Protein AF-A0A0V0HDM2-F1 (afdb_monomer_lite)

Radius of gyration: 19.1 Å; chains: 1; bounding box: 38×39×58 Å

pLDDT: mean 81.51, std 18.56, range [35.0, 96.44]

Secondary structure (DSSP, 8-state):
-HHHHHHHHHHTT-EEEEEE--TTSSHHHHHHHHHTTTSS-EEEE-SSHHHHHHHHHHHH-BPPP--TT-S-TTGGGGS---S---GGGSEEEEEETT-TT-TTS--S--EEEEESSSSSTTS-BTTTSSBSS-GGGGGG-SEEEEESGGG-SS-----------

Foldseek 3Di:
DLLVVCVVCQVVLAQEEEFEQCPDPCPVVVVSCVVCPPTLYHYFYHNPSVVSVVVLCLAANADDPDDPPDPPPPPVPPDDPPDPHDPSNHHHYYDYDVCLVVVVDDDPAAEAEAEPVQRCFPQDDPPVGDDPDHLQSCVRHPYYHYPPPVVPPDDDDDDPDPPDD

InterPro domains:
  IPR003758 Tetraacyldisaccharide 4'-kinase [PF02606] (2-149)
  IPR003758 Tetraacyldisaccharide 4'-kinase [PTHR42724] (1-154)

Sequence (165 aa):
MVEFLAVWLAAVGSSPLILTRGYGGADEAKMLQRHLAGTPVKIGIGANRANTAACFLKRYGHISPCKHGDSDFEKRFSYNKQGNCSYSDQIGVAILDDGMQHISMWRDIEIVMVNAMIPWGNHQLIPLGPLREPLTALTRADIVVIHHADMVLTPFFFCISETTY

Organism: Solanum chacoense (NCBI:txid4108)

Structure (mmCIF, N/CA/C/O backbone):
data_AF-A0A0V0HDM2-F1
#
_entry.id   AF-A0A0V0HDM2-F1
#
loop_
_atom_site.group_PDB
_atom_site.id
_atom_site.type_symbol
_atom_site.label_atom_id
_atom_site.label_alt_id
_atom_site.label_comp_id
_atom_site.label_asym_id
_atom_site.label_entity_id
_atom_site.label_seq_id
_atom_site.pdbx_PDB_ins_code
_atom_site.Cartn_x
_atom_site.Cartn_y
_atom_site.Cartn_z
_atom_site.occupancy
_atom_site.B_iso_or_equiv
_atom_site.auth_seq_id
_atom_site.auth_comp_id
_atom_site.auth_asym_id
_atom_site.auth_atom_id
_atom_site.pdbx_PDB_model_num
ATOM 1 N N . MET A 1 1 ? -4.777 3.602 -5.458 1.00 91.12 1 MET A N 1
ATOM 2 C CA . MET A 1 1 ? -5.039 2.231 -4.956 1.00 91.12 1 MET A CA 1
ATOM 3 C C . MET A 1 1 ? -5.230 2.192 -3.443 1.00 91.12 1 MET A C 1
ATOM 5 O O . MET A 1 1 ? -6.274 1.736 -3.005 1.00 91.12 1 MET A O 1
ATOM 9 N N . VAL A 1 2 ? -4.277 2.689 -2.643 1.00 94.00 2 VAL A N 1
ATOM 10 C CA . VAL A 1 2 ? -4.383 2.701 -1.166 1.00 94.00 2 VAL A CA 1
ATOM 11 C C . VAL A 1 2 ? -5.687 3.339 -0.675 1.00 94.00 2 VAL A C 1
ATOM 13 O O . VAL A 1 2 ? -6.395 2.746 0.131 1.00 94.00 2 VAL A O 1
ATOM 16 N N . GLU A 1 3 ? -6.044 4.506 -1.218 1.00 94.62 3 GLU A N 1
ATOM 17 C CA . GLU A 1 3 ? -7.312 5.183 -0.911 1.00 94.62 3 GLU A CA 1
ATOM 18 C C . GLU A 1 3 ? -8.536 4.316 -1.242 1.00 94.62 3 GLU A C 1
ATOM 20 O O . GLU A 1 3 ? -9.418 4.158 -0.405 1.00 94.62 3 GLU A O 1
ATOM 25 N N . PHE A 1 4 ? -8.556 3.687 -2.423 1.00 95.19 4 PHE A N 1
ATOM 26 C CA . PHE A 1 4 ? -9.635 2.787 -2.844 1.00 95.19 4 PHE A CA 1
ATOM 27 C C . PHE A 1 4 ? -9.826 1.626 -1.857 1.00 95.19 4 PHE A C 1
ATOM 29 O O . PHE A 1 4 ? -10.947 1.377 -1.419 1.00 95.19 4 PHE A O 1
ATOM 36 N N . LEU A 1 5 ? -8.737 0.960 -1.454 1.00 95.81 5 LEU A N 1
ATOM 37 C CA . LEU A 1 5 ? -8.790 -0.115 -0.460 1.00 95.81 5 LEU A CA 1
ATOM 38 C C . LEU A 1 5 ? -9.312 0.386 0.886 1.00 95.81 5 LEU A C 1
ATOM 40 O O . LEU A 1 5 ? -10.137 -0.275 1.509 1.00 95.81 5 LEU A O 1
ATOM 44 N N . ALA A 1 6 ? -8.858 1.557 1.332 1.00 95.69 6 ALA A N 1
ATOM 45 C CA . ALA A 1 6 ? -9.287 2.124 2.601 1.00 95.69 6 ALA A CA 1
ATOM 46 C C . ALA A 1 6 ? -10.780 2.482 2.606 1.00 95.69 6 ALA A C 1
ATOM 48 O O . ALA A 1 6 ? -11.480 2.159 3.564 1.00 95.69 6 ALA A O 1
ATOM 49 N N . VAL A 1 7 ? -11.283 3.096 1.531 1.00 95.62 7 VAL A N 1
ATOM 50 C CA . VAL A 1 7 ? -12.712 3.407 1.373 1.00 95.62 7 VAL A CA 1
ATOM 51 C C . VAL A 1 7 ? -13.541 2.127 1.324 1.00 95.62 7 VAL A C 1
ATOM 53 O O . VAL A 1 7 ? -14.564 2.037 1.999 1.00 95.62 7 VAL A O 1
ATOM 56 N N . TRP A 1 8 ? -13.092 1.119 0.576 1.00 95.44 8 TRP A N 1
ATOM 57 C CA . TRP A 1 8 ? -13.790 -0.161 0.487 1.00 95.44 8 TRP A CA 1
ATOM 58 C C . TRP A 1 8 ? -13.848 -0.882 1.842 1.00 95.44 8 TRP A C 1
ATOM 60 O O . TRP A 1 8 ? -14.923 -1.293 2.271 1.00 95.44 8 TRP A O 1
ATOM 70 N N . LEU A 1 9 ? -12.732 -0.956 2.575 1.00 93.81 9 LEU A N 1
ATOM 71 C CA . LEU A 1 9 ? -12.690 -1.548 3.919 1.00 93.81 9 LEU A CA 1
ATOM 72 C C . LEU A 1 9 ? -13.579 -0.791 4.914 1.00 93.81 9 LEU A C 1
ATOM 74 O O . LEU A 1 9 ? -14.271 -1.419 5.716 1.00 93.81 9 LEU A O 1
ATOM 78 N N . ALA A 1 10 ? -13.598 0.543 4.829 1.00 92.00 10 ALA A N 1
ATOM 79 C CA . ALA A 1 10 ? -14.497 1.382 5.614 1.00 92.00 10 ALA A CA 1
ATOM 80 C C . ALA A 1 10 ? -15.972 1.095 5.305 1.00 92.00 10 ALA A C 1
ATOM 82 O O . ALA A 1 10 ? -16.776 0.972 6.228 1.00 92.00 10 ALA A O 1
ATOM 83 N N . ALA A 1 11 ? -16.324 0.924 4.028 1.00 91.81 11 ALA A N 1
ATOM 84 C CA . ALA A 1 11 ? -17.683 0.593 3.606 1.00 91.81 11 ALA A CA 1
ATOM 85 C C . ALA A 1 11 ? -18.134 -0.799 4.086 1.00 91.81 11 ALA A C 1
ATOM 87 O O . ALA A 1 11 ? -19.310 -0.992 4.385 1.00 91.81 11 ALA A O 1
ATOM 88 N N . VAL A 1 12 ? -17.204 -1.751 4.215 1.00 90.19 12 VAL A N 1
ATOM 89 C CA . VAL A 1 12 ? -17.456 -3.096 4.773 1.00 90.19 12 VAL A CA 1
ATOM 90 C C . VAL A 1 12 ? -17.516 -3.083 6.316 1.00 90.19 12 VAL A C 1
ATOM 92 O O . VAL A 1 12 ? -17.816 -4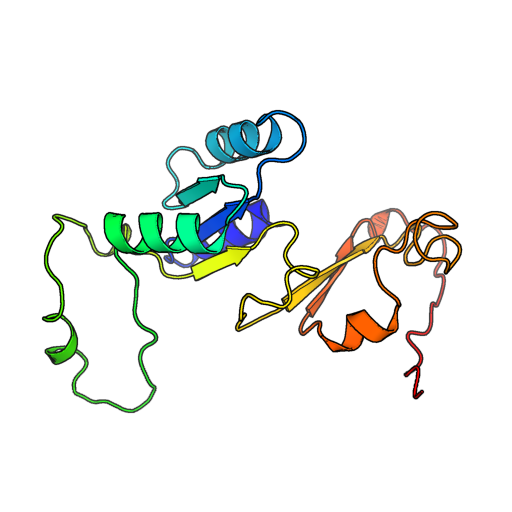.096 6.942 1.00 90.19 12 VAL A O 1
ATOM 95 N N . GLY A 1 13 ? -17.290 -1.930 6.955 1.00 87.25 13 GLY A N 1
ATOM 96 C CA . GLY A 1 13 ? -17.423 -1.750 8.404 1.00 87.25 13 GLY A CA 1
ATOM 97 C C . GLY A 1 13 ? -16.135 -1.971 9.198 1.00 87.25 13 GLY A C 1
ATOM 98 O O . GLY A 1 13 ? -16.175 -2.031 10.425 1.00 87.25 13 GLY A O 1
ATOM 99 N N . SER A 1 14 ? -14.984 -2.075 8.532 1.00 89.12 14 SER A N 1
ATOM 100 C CA . SER A 1 14 ? -13.677 -2.072 9.197 1.00 89.12 14 SER A CA 1
ATOM 101 C C . SER A 1 14 ? -13.133 -0.650 9.302 1.00 89.12 14 SER A C 1
ATOM 103 O O . SER A 1 14 ? -13.303 0.148 8.393 1.00 89.12 14 SER A O 1
ATOM 105 N N . SER A 1 15 ? -12.415 -0.320 10.375 1.00 93.19 15 SER A N 1
ATOM 106 C CA . SER A 1 15 ? -11.669 0.944 10.469 1.00 93.19 15 SER A CA 1
ATOM 107 C C . SER A 1 15 ? -10.212 0.703 10.042 1.00 93.19 15 SER A C 1
ATOM 109 O O . SER A 1 15 ? -9.441 0.146 10.835 1.00 93.19 15 SER A O 1
ATOM 111 N N . PRO A 1 16 ? -9.798 1.077 8.815 1.00 95.75 16 PRO A N 1
ATOM 112 C CA . PRO A 1 16 ? -8.443 0.822 8.347 1.00 95.75 16 PRO A CA 1
ATOM 113 C C . PRO A 1 16 ? -7.446 1.885 8.832 1.00 95.75 16 PRO A C 1
ATOM 115 O O . PRO A 1 16 ? -7.790 3.047 9.053 1.00 95.75 16 PRO A O 1
ATOM 118 N N . LEU A 1 17 ? -6.181 1.486 8.950 1.00 96.31 17 LEU A N 1
ATOM 119 C CA . LEU A 1 17 ? -5.033 2.344 9.225 1.00 96.31 17 LEU A CA 1
ATOM 120 C C . LEU A 1 17 ? -4.106 2.376 8.006 1.00 96.31 17 LEU A C 1
ATOM 122 O O . LEU A 1 17 ? -3.442 1.387 7.718 1.00 96.31 17 LEU A O 1
ATOM 126 N N . ILE A 1 18 ? -4.004 3.513 7.325 1.00 95.94 18 ILE A N 1
ATOM 127 C CA . ILE A 1 18 ? -3.012 3.737 6.269 1.00 95.94 18 ILE A CA 1
ATOM 128 C C . ILE A 1 18 ? -1.686 4.148 6.913 1.00 95.94 18 ILE A C 1
ATOM 130 O O . ILE A 1 18 ? -1.639 5.111 7.677 1.00 95.94 18 ILE A O 1
ATOM 134 N N . LEU A 1 19 ? -0.604 3.449 6.585 1.00 94.50 19 LEU A N 1
ATOM 135 C CA . LEU A 1 19 ? 0.756 3.736 7.034 1.00 94.50 19 LEU A CA 1
ATOM 136 C C . LEU A 1 19 ? 1.605 4.195 5.854 1.00 94.50 19 LEU A C 1
ATOM 138 O O . LEU A 1 19 ? 2.002 3.380 5.022 1.00 94.50 19 LEU A O 1
ATOM 142 N N . THR A 1 20 ? 1.943 5.481 5.824 1.00 92.00 20 THR A N 1
ATOM 143 C CA . THR A 1 20 ? 2.796 6.072 4.784 1.00 92.00 20 THR A CA 1
ATOM 144 C C . THR A 1 20 ? 4.064 6.675 5.386 1.00 92.00 20 THR A C 1
ATOM 146 O O . THR A 1 20 ? 4.088 7.130 6.534 1.00 92.00 20 THR A O 1
ATOM 149 N N . ARG A 1 21 ? 5.156 6.676 4.613 1.00 86.12 21 ARG A N 1
ATOM 150 C CA . ARG A 1 21 ? 6.431 7.279 5.043 1.00 86.12 21 ARG A CA 1
ATOM 151 C C . ARG A 1 21 ? 6.385 8.805 5.002 1.00 86.12 21 ARG A C 1
ATOM 153 O O . ARG A 1 21 ? 7.113 9.435 5.765 1.00 86.12 21 ARG A O 1
ATOM 160 N N . GLY A 1 22 ? 5.528 9.378 4.151 1.00 80.25 22 GLY A N 1
ATOM 161 C CA . GLY A 1 22 ? 5.450 10.822 3.923 1.00 80.25 22 GLY A CA 1
ATOM 162 C C . GLY A 1 22 ? 6.558 11.359 3.011 1.00 80.25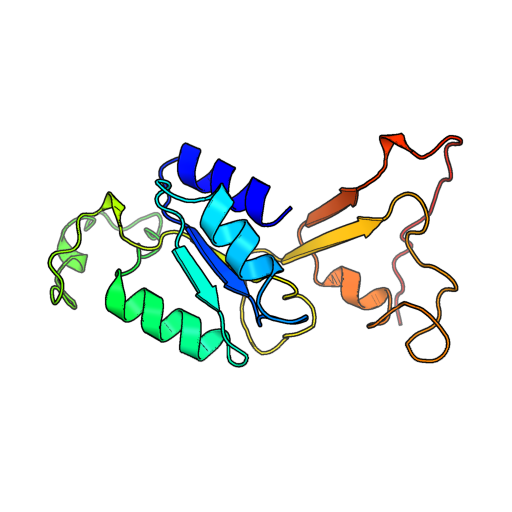 22 GLY A C 1
ATOM 163 O O . GLY A 1 22 ? 7.152 12.392 3.316 1.00 80.25 22 GLY A O 1
ATOM 164 N N . TYR A 1 23 ? 6.865 10.661 1.911 1.00 68.81 23 TYR A N 1
ATOM 165 C CA . TYR A 1 23 ? 7.783 11.181 0.890 1.00 68.81 23 TYR A CA 1
ATOM 166 C C . TYR A 1 23 ? 7.177 12.402 0.169 1.00 68.81 23 TYR A C 1
ATOM 168 O O . TYR A 1 23 ? 5.963 12.526 0.054 1.00 68.81 23 TYR A O 1
ATOM 176 N N . GLY A 1 24 ? 8.022 13.332 -0.296 1.00 62.25 24 GLY A N 1
ATOM 177 C CA . GLY A 1 24 ? 7.587 14.419 -1.187 1.00 62.25 24 GLY A CA 1
ATOM 178 C C . GLY A 1 24 ? 6.862 15.613 -0.543 1.00 62.25 24 GLY A C 1
ATOM 179 O O . GLY A 1 24 ? 6.174 16.333 -1.251 1.00 62.25 24 GLY A O 1
ATOM 180 N N . GLY A 1 25 ? 7.014 15.865 0.766 1.00 61.09 25 GLY A N 1
ATOM 181 C CA . GLY A 1 25 ? 6.581 17.143 1.371 1.00 61.09 25 GLY A CA 1
ATOM 182 C C . GLY A 1 25 ? 5.198 17.154 2.036 1.00 61.09 25 GLY A C 1
ATOM 183 O O . GLY A 1 25 ? 4.564 18.200 2.129 1.00 61.09 25 GLY A O 1
ATOM 184 N N . ALA A 1 26 ? 4.737 16.009 2.550 1.00 66.44 26 ALA A N 1
ATOM 185 C CA . ALA A 1 26 ? 3.447 15.837 3.238 1.00 66.44 26 ALA A CA 1
ATOM 186 C C . ALA A 1 26 ? 2.189 16.088 2.383 1.00 66.44 26 ALA A C 1
ATOM 188 O O . ALA A 1 26 ? 1.083 15.924 2.897 1.00 66.44 26 ALA A O 1
ATOM 189 N N . ASP A 1 27 ? 2.314 16.438 1.104 1.00 80.94 27 ASP A N 1
ATOM 190 C CA . ASP A 1 27 ? 1.163 16.782 0.266 1.00 80.94 27 ASP A CA 1
ATOM 191 C C . ASP A 1 27 ? 0.264 15.584 -0.036 1.00 80.94 27 ASP A C 1
ATOM 193 O O . ASP A 1 27 ? -0.955 15.708 0.076 1.00 80.94 27 ASP A O 1
ATOM 197 N N . GLU A 1 28 ? 0.840 14.410 -0.297 1.00 83.56 28 GLU A N 1
ATOM 198 C CA . GLU A 1 28 ? 0.075 13.173 -0.486 1.00 83.56 28 GLU A CA 1
ATOM 199 C C . GLU A 1 28 ? -0.689 12.783 0.784 1.00 83.56 28 GLU A C 1
ATOM 201 O O . GLU A 1 28 ? -1.892 12.528 0.756 1.00 83.56 28 GLU A O 1
ATOM 206 N N . ALA A 1 29 ? -0.025 12.822 1.938 1.00 85.94 29 ALA A N 1
ATOM 207 C CA . ALA A 1 29 ? -0.674 12.488 3.197 1.00 85.94 29 ALA A CA 1
ATOM 208 C C . ALA A 1 29 ? -1.769 13.506 3.572 1.00 85.94 29 ALA A C 1
ATOM 210 O O . ALA A 1 29 ? -2.837 13.116 4.042 1.00 85.94 29 ALA A O 1
ATOM 211 N N . LYS A 1 30 ? -1.548 14.803 3.310 1.00 88.50 30 LYS A N 1
ATOM 212 C CA . LYS A 1 30 ? -2.574 15.850 3.461 1.00 88.50 30 LYS A CA 1
ATOM 213 C C . LYS A 1 30 ? -3.732 15.663 2.482 1.00 88.50 30 LYS A C 1
ATOM 215 O O . LYS A 1 30 ? -4.860 16.010 2.822 1.00 88.50 30 LYS A O 1
ATOM 220 N N . MET A 1 31 ? -3.468 15.191 1.265 1.00 90.69 31 MET A N 1
ATOM 221 C CA . MET A 1 31 ? -4.500 14.876 0.278 1.00 90.69 31 MET A CA 1
ATOM 222 C C . MET A 1 31 ? -5.374 13.726 0.784 1.00 90.69 31 MET A C 1
ATOM 224 O O . MET A 1 31 ? -6.586 13.897 0.873 1.00 90.69 31 MET A O 1
ATOM 228 N N . LEU A 1 32 ? -4.766 12.621 1.231 1.00 91.00 32 LEU A N 1
ATOM 229 C CA . LEU A 1 32 ? -5.493 11.494 1.826 1.00 91.00 32 LEU A CA 1
ATOM 230 C C . LEU A 1 32 ? -6.316 11.926 3.045 1.00 91.00 32 LEU A C 1
ATOM 232 O O . LEU A 1 32 ? -7.477 11.550 3.167 1.00 91.00 32 LEU A O 1
ATOM 236 N N . GLN A 1 33 ? -5.755 12.764 3.923 1.00 91.81 33 GLN A N 1
ATOM 237 C CA . GLN A 1 33 ? -6.480 13.311 5.077 1.00 91.81 33 GLN A CA 1
ATOM 238 C C . GLN A 1 33 ? -7.712 14.125 4.673 1.00 91.81 33 GLN A C 1
ATOM 240 O O . GLN A 1 33 ? -8.725 14.067 5.363 1.00 91.81 33 GLN A O 1
ATOM 245 N N . ARG A 1 34 ? -7.635 14.879 3.571 1.00 93.12 34 ARG A N 1
ATOM 246 C CA . ARG A 1 34 ? -8.762 15.662 3.049 1.00 93.12 34 ARG A CA 1
ATOM 247 C C . ARG A 1 34 ? -9.832 14.772 2.426 1.00 93.12 34 ARG A C 1
ATOM 249 O O . ARG A 1 34 ? -11.004 14.969 2.718 1.00 93.12 34 ARG A O 1
ATOM 256 N N . HIS A 1 35 ? -9.443 13.806 1.599 1.00 94.69 35 HIS A N 1
ATOM 257 C CA . HIS A 1 35 ? -10.398 12.923 0.923 1.00 94.69 35 HIS A CA 1
ATOM 258 C C . HIS A 1 35 ? -11.106 11.967 1.886 1.00 94.69 35 HIS A C 1
ATOM 260 O O . HIS A 1 35 ? -12.279 11.660 1.709 1.00 94.69 35 HIS A O 1
ATOM 266 N N . LEU A 1 36 ? -10.400 11.521 2.925 1.00 93.56 36 LEU A N 1
ATOM 267 C CA . LEU A 1 36 ? -10.906 10.557 3.900 1.00 93.56 36 LEU A CA 1
ATOM 268 C C . LEU A 1 36 ? -11.459 11.234 5.163 1.00 93.56 36 LEU A C 1
ATOM 270 O O . LEU A 1 36 ? -11.758 10.559 6.152 1.00 93.56 36 LEU A O 1
ATOM 274 N N . ALA A 1 37 ? -11.617 12.559 5.147 1.00 91.88 37 ALA A N 1
ATOM 275 C CA . ALA A 1 37 ? -12.209 13.300 6.249 1.00 91.88 37 ALA A CA 1
ATOM 276 C C . ALA A 1 37 ? -13.649 12.824 6.509 1.00 91.88 37 ALA A C 1
ATOM 278 O O . ALA A 1 37 ? -14.470 12.751 5.599 1.00 91.88 37 ALA A O 1
ATOM 279 N N . GLY A 1 38 ? -13.957 12.496 7.766 1.00 89.44 38 GLY A N 1
ATOM 280 C CA . GLY A 1 38 ? -15.274 11.983 8.165 1.00 89.44 38 GLY A CA 1
ATOM 281 C C . GLY A 1 38 ? -15.471 10.478 7.953 1.00 89.44 38 GLY A C 1
ATOM 282 O O . GLY A 1 38 ? -16.515 9.949 8.323 1.00 89.44 38 GLY A O 1
ATOM 283 N N . THR A 1 39 ? -14.475 9.773 7.413 1.00 91.75 39 THR A N 1
ATOM 284 C CA . THR A 1 39 ? -14.462 8.304 7.358 1.00 91.75 39 THR A CA 1
ATOM 285 C C . THR A 1 39 ? -13.804 7.720 8.620 1.00 91.75 39 THR A C 1
ATOM 287 O O . THR A 1 39 ? -13.049 8.422 9.297 1.00 91.75 39 THR A O 1
ATOM 290 N N . PRO A 1 40 ? -14.018 6.430 8.948 1.00 92.19 40 PRO A N 1
ATOM 291 C CA . PRO A 1 40 ? -13.321 5.781 10.064 1.00 92.19 40 PRO A CA 1
ATOM 292 C C . PRO A 1 40 ? -11.820 5.536 9.801 1.00 92.19 40 PRO A C 1
ATOM 294 O O . PRO A 1 40 ? -11.112 5.048 10.690 1.00 92.19 40 PRO A O 1
ATOM 297 N N . VAL A 1 41 ? -11.328 5.863 8.597 1.00 95.06 41 VAL A N 1
ATOM 298 C CA . VAL A 1 41 ? -9.943 5.637 8.178 1.00 95.06 41 VAL A CA 1
ATOM 299 C C . VAL A 1 41 ? -8.978 6.500 8.986 1.00 95.06 41 VAL A C 1
ATOM 301 O O . VAL A 1 41 ? -9.151 7.707 9.151 1.00 95.06 41 VAL A O 1
ATOM 304 N N . LYS A 1 42 ? -7.902 5.877 9.458 1.00 94.88 42 LYS A N 1
ATOM 305 C CA . LYS A 1 42 ? -6.820 6.524 10.201 1.00 94.88 42 LYS A CA 1
ATOM 306 C C . LYS A 1 42 ? -5.580 6.589 9.321 1.00 94.88 42 LYS A C 1
ATOM 308 O O . LYS A 1 42 ? -5.272 5.634 8.619 1.00 94.88 42 LYS A O 1
ATOM 313 N N . ILE A 1 43 ? -4.850 7.701 9.365 1.00 95.12 43 ILE A N 1
ATOM 314 C CA . ILE A 1 43 ? -3.643 7.901 8.550 1.00 95.12 43 ILE A CA 1
ATOM 315 C C . ILE A 1 43 ? -2.455 8.145 9.478 1.00 95.12 43 ILE A C 1
ATOM 317 O O . ILE A 1 43 ? -2.376 9.174 10.150 1.00 95.12 43 ILE A O 1
ATOM 321 N N . GLY A 1 44 ? -1.536 7.184 9.513 1.00 94.12 44 GLY A N 1
ATOM 322 C CA . GLY A 1 44 ? -0.267 7.252 10.219 1.00 94.12 44 GLY A CA 1
ATOM 323 C C . GLY A 1 44 ? 0.867 7.636 9.274 1.00 94.12 44 GLY A C 1
ATOM 324 O O . GLY A 1 44 ? 1.178 6.909 8.333 1.00 94.12 44 GLY A O 1
ATOM 325 N N . ILE A 1 45 ? 1.518 8.763 9.556 1.00 93.31 45 ILE A N 1
ATOM 326 C CA . ILE A 1 45 ? 2.645 9.278 8.771 1.00 93.31 45 ILE A CA 1
ATOM 327 C C . ILE A 1 45 ? 3.917 9.129 9.601 1.00 93.31 45 ILE A C 1
ATOM 329 O O . ILE A 1 45 ? 3.975 9.605 10.735 1.00 93.31 45 ILE A O 1
ATOM 333 N N . GLY A 1 46 ? 4.946 8.483 9.057 1.00 90.25 46 GLY A N 1
ATOM 334 C CA . GLY A 1 46 ? 6.259 8.460 9.696 1.00 90.25 46 GLY A CA 1
ATOM 335 C C . GLY A 1 46 ? 7.273 7.561 9.003 1.00 90.25 46 GLY A C 1
ATOM 336 O O . GLY A 1 46 ? 6.936 6.506 8.467 1.00 90.25 46 GLY A O 1
ATOM 337 N N . ALA A 1 47 ? 8.547 7.955 9.070 1.00 87.31 47 ALA A N 1
ATOM 338 C CA . ALA A 1 47 ? 9.650 7.194 8.486 1.00 87.31 47 ALA A CA 1
ATOM 339 C C . ALA A 1 47 ? 9.734 5.761 9.045 1.00 87.31 47 ALA A C 1
ATOM 341 O O . ALA A 1 47 ? 9.968 4.819 8.286 1.00 87.31 47 ALA A O 1
ATOM 342 N N . ASN A 1 48 ? 9.496 5.594 10.352 1.00 90.88 48 ASN A N 1
ATOM 343 C CA . ASN A 1 48 ? 9.371 4.292 11.003 1.00 90.88 48 ASN A CA 1
ATOM 344 C C . ASN A 1 48 ? 7.893 3.894 11.113 1.00 90.88 48 ASN A C 1
ATOM 346 O O . ASN A 1 48 ? 7.223 4.173 12.109 1.00 90.88 48 ASN A O 1
ATOM 350 N N . ARG A 1 49 ? 7.402 3.207 10.079 1.00 91.88 49 ARG A N 1
ATOM 351 C CA . ARG A 1 49 ? 6.000 2.779 9.975 1.00 91.88 49 ARG A CA 1
ATOM 352 C C . ARG A 1 49 ? 5.586 1.799 11.076 1.00 91.88 49 ARG A C 1
ATOM 354 O O . ARG A 1 49 ? 4.430 1.828 11.478 1.00 91.88 49 ARG A O 1
ATOM 361 N N . ALA A 1 50 ? 6.507 0.989 11.607 1.00 91.88 50 ALA A N 1
ATOM 362 C CA . ALA A 1 50 ? 6.213 0.063 12.704 1.00 91.88 50 ALA A CA 1
ATOM 363 C C . ALA A 1 50 ? 5.926 0.815 14.012 1.00 91.88 50 ALA A C 1
ATOM 365 O O . ALA A 1 50 ? 4.939 0.535 14.689 1.00 91.88 50 ALA A O 1
ATOM 366 N N . ASN A 1 51 ? 6.747 1.820 14.332 1.00 92.75 51 ASN A N 1
ATOM 367 C CA . ASN A 1 51 ? 6.514 2.671 15.496 1.00 92.75 51 ASN A CA 1
ATOM 368 C C . ASN A 1 51 ? 5.220 3.484 15.342 1.00 92.75 51 ASN A C 1
ATOM 370 O O . ASN A 1 51 ? 4.410 3.540 16.265 1.00 92.75 51 ASN A O 1
ATOM 374 N N . THR A 1 52 ? 4.982 4.052 14.155 1.00 94.19 52 THR A N 1
ATOM 375 C CA . THR A 1 52 ? 3.726 4.751 13.856 1.00 94.19 52 THR A CA 1
ATOM 376 C C . THR A 1 52 ? 2.522 3.825 14.039 1.00 94.19 52 THR A C 1
ATOM 378 O O . THR A 1 52 ? 1.568 4.203 14.716 1.00 94.19 52 THR A O 1
ATOM 381 N N . ALA A 1 53 ? 2.577 2.595 13.521 1.00 93.62 53 ALA A N 1
ATOM 382 C CA . ALA A 1 53 ? 1.527 1.602 13.721 1.00 93.62 53 ALA A CA 1
ATOM 383 C C . ALA A 1 53 ? 1.282 1.330 15.210 1.00 93.62 53 ALA A C 1
ATOM 385 O O . ALA A 1 53 ? 0.150 1.443 15.670 1.00 93.62 53 ALA A O 1
ATOM 386 N N . ALA A 1 54 ? 2.337 1.064 15.987 1.00 93.56 54 ALA A N 1
ATOM 387 C CA . ALA A 1 54 ? 2.230 0.803 17.422 1.00 93.56 54 ALA A CA 1
ATOM 388 C C . ALA A 1 54 ? 1.565 1.962 18.188 1.00 93.56 54 ALA A C 1
ATOM 390 O O . ALA A 1 54 ? 0.695 1.731 19.030 1.00 93.56 54 ALA A O 1
ATOM 391 N N . CYS A 1 55 ? 1.911 3.214 17.868 1.00 94.25 55 CYS A N 1
ATOM 392 C CA . CYS A 1 55 ? 1.266 4.388 18.459 1.00 94.25 55 CYS A CA 1
ATOM 393 C C . CYS A 1 55 ? -0.238 4.441 18.155 1.00 94.25 55 CYS A C 1
ATOM 395 O O . CYS A 1 55 ? -1.035 4.745 19.045 1.00 94.25 55 CYS A O 1
ATOM 397 N N . PHE A 1 56 ? -0.636 4.133 16.920 1.00 94.44 56 PHE A N 1
ATOM 398 C CA . PHE A 1 56 ? -2.041 4.137 16.513 1.00 94.44 56 PHE A CA 1
ATOM 399 C C . PHE A 1 56 ? -2.823 2.987 17.148 1.00 94.44 56 PHE A C 1
ATOM 401 O O . PHE A 1 56 ? -3.898 3.225 17.693 1.00 94.44 56 PHE A O 1
ATOM 408 N N . LEU A 1 57 ? -2.264 1.778 17.166 1.00 92.38 57 LEU A N 1
ATOM 409 C CA . LEU A 1 57 ? -2.879 0.614 17.809 1.00 92.38 57 LEU A CA 1
ATOM 410 C C . LEU A 1 57 ? -3.045 0.832 19.319 1.00 92.38 57 LEU A C 1
ATOM 412 O O . LEU A 1 57 ? -4.064 0.451 19.885 1.00 92.38 57 LEU A O 1
ATOM 416 N N . LYS A 1 58 ? -2.092 1.509 19.974 1.00 91.88 58 LYS A N 1
ATOM 417 C CA . LYS A 1 58 ? -2.217 1.900 21.387 1.00 91.88 58 LYS A CA 1
ATOM 418 C C . LYS A 1 58 ? -3.310 2.949 21.611 1.00 91.88 58 LYS A C 1
ATOM 420 O O . LYS A 1 58 ? -3.983 2.910 22.635 1.00 91.88 58 LYS A O 1
ATOM 425 N N . ARG A 1 59 ? -3.468 3.902 20.687 1.00 91.62 59 ARG A N 1
ATOM 426 C CA . ARG A 1 59 ? -4.426 5.012 20.810 1.00 91.62 59 ARG A CA 1
ATOM 427 C C . ARG A 1 59 ? -5.866 4.599 20.512 1.00 91.62 59 ARG A C 1
ATOM 429 O O . ARG A 1 59 ? -6.768 5.033 21.218 1.00 91.62 59 ARG A O 1
ATOM 436 N N . TYR A 1 60 ? -6.067 3.823 19.454 1.00 90.69 60 TYR A N 1
ATOM 437 C CA . TYR A 1 60 ? -7.391 3.472 18.934 1.00 90.69 60 TYR A CA 1
ATOM 438 C C . TYR A 1 60 ? -7.804 2.037 19.272 1.00 90.69 60 TYR A C 1
ATOM 440 O O . TYR A 1 60 ? -8.947 1.657 19.057 1.00 90.69 60 TYR A O 1
ATOM 448 N N . GLY A 1 61 ? -6.893 1.225 19.808 1.00 90.62 61 GLY A N 1
ATOM 449 C CA . GLY A 1 61 ? -7.114 -0.209 19.935 1.00 90.62 61 GLY A CA 1
ATOM 450 C C . GLY A 1 61 ? -7.056 -0.914 18.579 1.00 90.62 61 GLY A C 1
ATOM 451 O O . GLY A 1 61 ? -6.881 -0.297 17.523 1.00 90.62 61 GLY A O 1
ATOM 452 N N . HIS A 1 62 ? -7.188 -2.234 18.617 1.00 89.44 62 HIS A N 1
ATOM 453 C CA . HIS A 1 62 ? -7.229 -3.065 17.424 1.00 89.44 62 HIS A CA 1
ATOM 454 C C . HIS A 1 62 ? -8.209 -4.213 17.613 1.00 89.44 62 HIS A C 1
ATOM 456 O O . HIS A 1 62 ? -8.396 -4.698 18.731 1.00 89.44 62 HIS A O 1
ATOM 462 N N . ILE A 1 63 ? -8.806 -4.648 16.512 1.00 85.00 63 ILE A N 1
ATOM 463 C CA . ILE A 1 63 ? -9.642 -5.839 16.491 1.00 85.00 63 ILE A CA 1
ATOM 464 C C . ILE A 1 63 ? -8.694 -7.032 16.382 1.00 85.00 63 ILE A C 1
ATOM 466 O O . ILE A 1 63 ? -7.917 -7.143 15.436 1.00 85.00 63 ILE A O 1
ATOM 470 N N . SER A 1 64 ? -8.706 -7.908 17.384 1.00 67.56 64 SER A N 1
ATOM 471 C CA . SER A 1 64 ? -7.940 -9.152 17.316 1.00 67.56 64 SER A CA 1
ATOM 472 C C . SER A 1 64 ? -8.615 -10.098 16.314 1.00 67.56 64 SER A C 1
ATOM 474 O O . SER A 1 64 ? -9.835 -10.258 16.401 1.00 67.56 64 SER A O 1
ATOM 476 N N . PRO A 1 65 ? -7.874 -10.754 15.399 1.00 59.41 65 PRO A N 1
ATOM 477 C CA . PRO A 1 65 ? -8.448 -11.752 14.507 1.00 59.41 65 PRO A CA 1
ATOM 478 C C . PRO A 1 65 ? -9.146 -12.827 15.337 1.00 59.41 65 PRO A C 1
ATOM 480 O O . PRO A 1 65 ? -8.518 -13.499 16.162 1.00 59.41 65 PRO A O 1
ATOM 483 N N . CYS A 1 66 ? -10.455 -12.976 15.148 1.00 48.09 66 CYS A N 1
ATOM 484 C CA . CYS A 1 66 ? -11.211 -14.060 15.751 1.00 48.09 66 CYS A CA 1
ATOM 485 C C . CYS A 1 66 ? -10.613 -15.366 15.218 1.00 48.09 66 CYS A C 1
ATOM 487 O O . CYS A 1 66 ? -10.757 -15.674 14.033 1.00 48.09 66 CYS A O 1
ATOM 489 N N . LYS A 1 67 ? -9.917 -16.139 16.058 1.00 41.28 67 LYS A N 1
ATOM 490 C CA . LYS A 1 67 ? -9.542 -17.502 15.678 1.00 41.28 67 LYS A CA 1
ATOM 491 C C . LYS A 1 67 ? -10.844 -18.267 15.435 1.00 41.28 67 LYS A C 1
ATOM 493 O O . LYS A 1 67 ? -11.667 -18.359 16.344 1.00 41.28 67 LYS A O 1
ATOM 498 N N . HIS A 1 68 ? -11.047 -18.773 14.219 1.00 37.09 68 HIS A N 1
ATOM 499 C CA . HIS A 1 68 ? -12.126 -19.716 13.929 1.00 37.09 68 HIS A CA 1
ATOM 500 C C . HIS A 1 68 ? -12.002 -20.887 14.920 1.00 37.09 68 HIS A C 1
ATOM 502 O O . HIS A 1 68 ? -11.046 -21.654 14.828 1.00 37.09 68 HIS A O 1
ATOM 508 N N . GLY A 1 69 ? -12.918 -20.987 15.890 1.00 43.00 69 GLY A N 1
ATOM 509 C CA . GLY A 1 69 ? -13.019 -22.147 16.784 1.00 43.00 69 GLY A CA 1
ATOM 510 C C . GLY A 1 69 ? -13.034 -21.907 18.299 1.00 43.00 69 GLY A C 1
ATOM 511 O O . GLY A 1 69 ? -13.179 -22.889 19.015 1.00 43.00 69 GLY A O 1
ATOM 512 N N . ASP A 1 70 ? -12.937 -20.678 18.818 1.00 39.62 70 ASP A N 1
ATOM 513 C CA . ASP A 1 70 ? -13.128 -20.434 20.263 1.00 39.62 70 ASP A CA 1
ATOM 514 C C . ASP A 1 70 ? -14.558 -19.938 20.540 1.00 39.62 70 ASP A C 1
ATOM 516 O O . ASP A 1 70 ? -14.914 -18.804 20.220 1.00 39.62 70 ASP A O 1
ATOM 520 N N . SER A 1 71 ? -15.369 -20.763 21.208 1.00 41.78 71 SER A N 1
ATOM 521 C CA . SER A 1 71 ? -16.682 -20.413 21.779 1.00 41.78 71 SER A CA 1
ATOM 522 C C . SER A 1 71 ? -16.600 -19.463 22.990 1.00 41.78 71 SER A C 1
ATOM 524 O O . SER A 1 71 ? -17.561 -19.327 23.738 1.00 41.78 71 SER A O 1
ATOM 526 N N . ASP A 1 72 ? -15.464 -18.797 23.192 1.00 43.34 72 ASP A N 1
ATOM 527 C CA . ASP A 1 72 ? -15.208 -17.821 24.258 1.00 43.34 72 ASP A CA 1
ATOM 528 C C . ASP A 1 72 ? -15.009 -16.412 23.655 1.00 43.34 72 ASP A C 1
ATOM 530 O O . ASP A 1 72 ? -14.108 -15.655 24.031 1.00 43.34 72 ASP A O 1
ATOM 534 N N . PHE A 1 73 ? -15.880 -16.050 22.705 1.00 45.06 73 PHE A N 1
ATOM 535 C CA . PHE A 1 73 ? -15.936 -14.739 22.038 1.00 45.06 73 PHE A CA 1
ATOM 536 C C . PHE A 1 73 ? -16.029 -13.559 23.033 1.00 45.06 73 PHE A C 1
ATOM 538 O O . PHE A 1 73 ? -15.614 -12.448 22.718 1.00 45.06 73 PHE A O 1
ATOM 545 N N . GLU A 1 74 ? -16.485 -13.796 24.268 1.00 45.56 74 GLU A N 1
ATOM 546 C CA . GLU A 1 74 ? -16.658 -12.752 25.286 1.00 45.56 74 GLU A CA 1
ATOM 547 C C . GLU A 1 74 ? -15.472 -12.577 26.257 1.00 45.56 74 GLU A C 1
ATOM 549 O O . GLU A 1 74 ? -15.304 -11.498 26.825 1.00 45.56 74 GLU A O 1
ATOM 554 N N . LYS A 1 75 ? -14.592 -13.574 26.449 1.00 39.88 75 LYS A N 1
ATOM 555 C CA . LYS A 1 75 ? -13.600 -13.536 27.553 1.00 39.88 75 LYS A CA 1
ATOM 556 C C . LYS A 1 75 ? -12.276 -12.836 27.241 1.00 39.88 75 LYS A C 1
ATOM 558 O O . LYS A 1 75 ? -11.519 -12.532 28.162 1.00 39.88 75 LYS A O 1
ATOM 563 N N . ARG A 1 76 ? -11.973 -12.533 25.974 1.00 43.81 76 ARG A N 1
ATOM 564 C CA . ARG A 1 76 ? -10.729 -11.824 25.593 1.00 43.81 76 ARG A CA 1
ATOM 565 C C . ARG A 1 76 ? -10.834 -10.294 25.617 1.00 43.81 76 ARG A C 1
ATOM 567 O O . ARG A 1 76 ? -9.813 -9.627 25.485 1.00 43.81 76 ARG A O 1
ATOM 574 N N . PHE A 1 77 ? -12.015 -9.736 25.894 1.00 47.31 77 PHE A N 1
ATOM 575 C CA . PHE A 1 77 ? -12.251 -8.288 26.016 1.00 47.31 77 PHE A CA 1
ATOM 576 C C . PHE A 1 77 ? -11.588 -7.618 27.242 1.00 47.31 77 PHE A C 1
ATOM 578 O O . PHE A 1 77 ? -11.719 -6.406 27.423 1.00 47.31 77 PHE A O 1
ATOM 585 N N . SER A 1 78 ? -10.867 -8.366 28.087 1.00 42.75 78 SER A N 1
ATOM 586 C CA . SER A 1 78 ? -10.353 -7.861 29.371 1.00 42.75 78 SER A CA 1
ATOM 587 C C . SER A 1 78 ? -8.866 -7.495 29.425 1.00 42.75 78 SER A C 1
ATOM 589 O O . SER A 1 78 ? -8.456 -6.907 30.423 1.00 42.75 78 SER A O 1
ATOM 591 N N . TYR A 1 79 ? -8.050 -7.736 28.394 1.00 40.59 79 TYR A N 1
ATOM 592 C CA . TYR A 1 79 ? -6.657 -7.260 28.410 1.00 40.59 79 TYR A CA 1
ATOM 593 C C . TYR A 1 79 ? -6.520 -5.923 27.666 1.00 40.59 79 TYR A C 1
ATOM 595 O O . TYR A 1 79 ? -6.358 -5.878 26.452 1.00 40.59 79 TYR A O 1
ATOM 603 N N . ASN A 1 80 ? -6.548 -4.842 28.457 1.00 43.75 80 ASN A N 1
ATOM 604 C CA . ASN A 1 80 ? -6.349 -3.422 28.115 1.00 43.75 80 ASN A CA 1
ATOM 605 C C . ASN A 1 80 ? -7.584 -2.618 27.683 1.00 43.75 80 ASN A C 1
ATOM 607 O O . ASN A 1 80 ? -7.584 -1.919 26.670 1.00 43.75 80 ASN A O 1
ATOM 611 N N . LYS A 1 81 ? -8.600 -2.578 28.554 1.00 47.31 81 LYS A N 1
ATOM 612 C CA . LYS A 1 81 ? -9.535 -1.446 28.608 1.00 47.31 81 LYS A CA 1
ATOM 613 C C . LYS A 1 81 ? -8.842 -0.243 29.257 1.00 47.31 81 LYS A C 1
ATOM 615 O O . LYS A 1 81 ? -8.997 0.017 30.445 1.00 47.31 81 LYS A O 1
ATOM 620 N N . GLN A 1 82 ? -8.068 0.491 28.464 1.00 43.78 82 GLN A N 1
ATOM 621 C CA . GLN A 1 82 ? -7.582 1.820 28.839 1.00 43.78 82 GLN A CA 1
ATOM 622 C C . GLN A 1 82 ? -7.766 2.785 27.665 1.00 43.78 82 GLN A C 1
ATOM 624 O O . GLN A 1 82 ? -6.823 3.298 27.077 1.00 43.78 82 GLN A O 1
ATOM 629 N N . GLY A 1 83 ? -9.033 2.989 27.305 1.00 47.81 83 GLY A N 1
ATOM 630 C CA . GLY A 1 83 ? -9.467 3.974 26.322 1.00 47.81 83 GLY A CA 1
ATOM 631 C C . GLY A 1 83 ? -10.989 3.973 26.186 1.00 47.81 83 GLY A C 1
ATOM 632 O O . GLY A 1 83 ? -11.598 2.914 26.058 1.00 47.81 83 GLY A O 1
ATOM 633 N N . ASN A 1 84 ? -11.602 5.158 26.217 1.00 47.50 84 ASN A N 1
ATOM 634 C CA . ASN A 1 84 ? -13.018 5.393 25.899 1.00 47.50 84 ASN A CA 1
ATOM 635 C C . ASN A 1 84 ? -13.250 5.274 24.378 1.00 47.50 84 ASN A C 1
ATOM 637 O O . ASN A 1 84 ? -13.634 6.247 23.736 1.00 47.50 84 ASN A O 1
ATOM 641 N N . CYS A 1 85 ? -12.923 4.131 23.776 1.00 50.59 85 CYS A N 1
ATOM 642 C CA . CYS A 1 85 ? -12.969 3.945 22.327 1.00 50.59 85 CYS A CA 1
ATOM 643 C C . CYS A 1 85 ? -14.160 3.057 21.955 1.00 50.59 85 CYS A C 1
ATOM 645 O O . CYS A 1 85 ? -14.253 1.914 22.408 1.00 50.59 85 CYS A O 1
ATOM 647 N N . SER A 1 86 ? -15.089 3.600 21.167 1.00 62.84 86 SER A N 1
ATOM 648 C CA . SER A 1 86 ? -16.199 2.847 20.580 1.00 62.84 86 SER A CA 1
ATOM 649 C C . SER A 1 86 ? -15.650 1.753 19.655 1.00 62.84 86 SER A C 1
ATOM 651 O O . SER A 1 86 ? -14.622 1.950 19.014 1.00 62.84 86 SER A O 1
ATOM 653 N N . TYR A 1 87 ? -16.324 0.602 19.545 1.00 66.06 87 TYR A N 1
ATOM 654 C CA . TYR A 1 87 ? -15.880 -0.513 18.684 1.00 66.06 87 TYR A CA 1
ATOM 655 C C . TYR A 1 87 ? -15.652 -0.082 17.219 1.00 66.06 87 TYR A C 1
ATOM 657 O O . TYR A 1 87 ? -14.753 -0.582 16.553 1.00 66.06 87 TYR A O 1
ATOM 665 N N . SER A 1 88 ? -16.402 0.925 16.758 1.00 68.12 88 SER A N 1
ATOM 666 C CA . SER A 1 88 ? -16.267 1.560 15.439 1.00 68.12 88 SER A CA 1
ATOM 667 C C . SER A 1 88 ? -14.919 2.247 15.187 1.00 68.12 88 SER A C 1
ATOM 669 O O . SER A 1 88 ? -14.563 2.488 14.036 1.00 68.12 88 SER A O 1
ATOM 671 N N . ASP A 1 89 ? -14.171 2.579 16.239 1.00 82.62 89 ASP A N 1
ATOM 672 C CA . ASP A 1 89 ? -12.895 3.285 16.137 1.00 82.62 89 ASP A CA 1
ATOM 673 C C . ASP A 1 89 ? -11.680 2.347 16.176 1.00 82.62 89 ASP A C 1
ATOM 675 O O . ASP A 1 89 ? -10.569 2.789 15.867 1.00 82.62 89 ASP A O 1
ATOM 679 N N . GLN A 1 90 ? -11.868 1.068 16.514 1.00 90.69 90 GLN A N 1
ATOM 680 C CA . GLN A 1 90 ? -10.773 0.105 16.620 1.00 90.69 90 GLN A CA 1
ATOM 681 C C . GLN A 1 90 ? -10.193 -0.245 15.252 1.00 90.69 90 GLN A C 1
ATOM 683 O O . GLN A 1 90 ? -10.915 -0.476 14.286 1.00 90.69 90 GLN A O 1
ATOM 688 N N . ILE A 1 91 ? -8.864 -0.316 15.162 1.00 93.81 91 ILE A N 1
ATOM 689 C CA . ILE A 1 91 ? -8.195 -0.628 13.898 1.00 93.81 91 ILE A CA 1
ATOM 690 C C . ILE A 1 91 ? -8.417 -2.102 13.554 1.00 93.81 91 ILE A C 1
ATOM 692 O O . ILE A 1 91 ? -7.974 -2.986 14.286 1.00 93.81 91 ILE A O 1
ATOM 696 N N . GLY A 1 92 ? -9.095 -2.356 12.435 1.00 93.19 92 GLY A N 1
ATOM 697 C CA . GLY A 1 92 ? -9.342 -3.711 11.935 1.00 93.19 92 GLY A CA 1
ATOM 698 C C . GLY A 1 92 ? -8.303 -4.183 10.921 1.00 93.19 92 GLY A C 1
ATOM 699 O O . GLY A 1 92 ? -7.989 -5.365 10.867 1.00 93.19 92 GLY A O 1
ATOM 700 N N . VAL A 1 93 ? -7.754 -3.260 10.125 1.00 94.25 93 VAL A N 1
ATOM 701 C CA . VAL A 1 93 ? -6.811 -3.568 9.039 1.00 94.25 93 VAL A CA 1
ATOM 702 C C . VAL A 1 93 ? -5.755 -2.471 8.949 1.00 94.25 93 VAL A C 1
ATOM 704 O O . VAL A 1 93 ? -6.083 -1.293 9.070 1.00 94.25 93 VAL A O 1
ATOM 707 N N . ALA A 1 94 ? -4.497 -2.837 8.708 1.00 95.00 94 ALA A N 1
ATOM 708 C CA . ALA A 1 94 ? -3.433 -1.890 8.387 1.00 95.00 94 ALA A CA 1
ATOM 709 C C . ALA A 1 94 ? -3.040 -2.012 6.909 1.00 95.00 94 ALA A C 1
ATOM 711 O O . ALA A 1 94 ? -2.840 -3.111 6.404 1.00 95.00 94 ALA A O 1
ATOM 712 N N . ILE A 1 95 ? -2.914 -0.878 6.222 1.00 95.50 95 ILE A N 1
ATOM 713 C CA . ILE A 1 95 ? -2.505 -0.783 4.821 1.00 95.50 95 ILE A CA 1
ATOM 714 C C . ILE A 1 95 ? -1.139 -0.112 4.783 1.00 95.50 95 ILE A C 1
ATOM 716 O O . ILE A 1 95 ? -0.991 1.031 5.221 1.00 95.50 95 ILE A O 1
ATOM 720 N N . LEU A 1 96 ? -0.140 -0.817 4.259 1.00 94.81 96 LEU A N 1
ATOM 721 C CA . LEU A 1 96 ? 1.210 -0.288 4.128 1.00 94.81 96 LEU A CA 1
ATOM 722 C C . LEU A 1 96 ? 1.414 0.324 2.741 1.00 94.81 96 LEU A C 1
ATOM 724 O O . LEU A 1 96 ? 1.520 -0.392 1.751 1.00 94.81 96 LEU A O 1
ATOM 728 N N . ASP A 1 97 ? 1.511 1.646 2.688 1.00 92.62 97 ASP A N 1
ATOM 729 C CA . ASP A 1 97 ? 1.785 2.385 1.458 1.00 92.62 97 ASP A CA 1
ATOM 730 C C . ASP A 1 97 ? 3.283 2.323 1.099 1.00 92.62 97 ASP A C 1
ATOM 732 O O . ASP A 1 97 ? 4.133 2.455 1.986 1.00 92.62 97 ASP A O 1
ATOM 736 N N . ASP A 1 98 ? 3.603 2.069 -0.175 1.00 89.81 98 ASP A N 1
ATOM 737 C CA . ASP A 1 98 ? 4.947 1.743 -0.706 1.00 89.81 98 ASP A CA 1
ATOM 738 C C . ASP A 1 98 ? 5.709 0.730 0.187 1.00 89.81 98 ASP A C 1
ATOM 740 O O . ASP A 1 98 ? 6.762 0.990 0.792 1.00 89.81 98 ASP A O 1
ATOM 744 N N . GLY A 1 99 ? 5.061 -0.416 0.417 1.00 90.06 99 GLY A N 1
ATOM 745 C CA . GLY A 1 99 ? 5.439 -1.411 1.421 1.00 90.06 99 GLY A CA 1
ATOM 746 C C . GLY A 1 99 ? 6.423 -2.487 0.971 1.00 90.06 99 GLY A C 1
ATOM 747 O O . GLY A 1 99 ? 7.213 -2.946 1.796 1.00 90.06 99 GLY A O 1
ATOM 748 N N . MET A 1 100 ? 6.403 -2.851 -0.311 1.00 89.75 100 MET A N 1
ATOM 749 C CA . MET A 1 100 ? 6.987 -4.097 -0.827 1.00 89.75 100 MET A CA 1
ATOM 750 C C . MET A 1 100 ? 8.485 -4.266 -0.525 1.00 89.75 100 MET A C 1
ATOM 752 O O . MET A 1 100 ? 8.950 -5.373 -0.250 1.00 89.75 100 MET A O 1
ATOM 756 N N . GLN A 1 101 ? 9.240 -3.163 -0.513 1.00 87.50 101 GLN A N 1
ATOM 757 C CA . GLN A 1 101 ? 10.688 -3.168 -0.254 1.00 87.50 101 GLN A CA 1
ATOM 758 C C . GLN A 1 101 ? 11.038 -3.283 1.239 1.00 87.50 101 GLN A C 1
ATOM 760 O O . GLN A 1 101 ? 12.198 -3.419 1.625 1.00 87.50 101 GLN A O 1
ATOM 765 N N . HIS A 1 102 ? 10.046 -3.178 2.122 1.00 86.06 102 HIS A N 1
ATOM 766 C CA . HIS A 1 102 ? 10.237 -3.157 3.567 1.00 86.06 102 HIS A CA 1
ATOM 767 C C . HIS A 1 102 ? 10.038 -4.548 4.163 1.00 86.06 102 HIS A C 1
ATOM 769 O O . HIS A 1 102 ? 9.055 -4.820 4.855 1.00 86.06 102 HIS A O 1
ATOM 775 N N . ILE A 1 103 ? 10.998 -5.424 3.880 1.00 84.12 103 ILE A N 1
ATOM 776 C CA . ILE A 1 103 ? 10.959 -6.867 4.167 1.00 84.12 103 ILE A CA 1
ATOM 777 C C . ILE A 1 103 ? 10.821 -7.168 5.671 1.00 84.12 103 ILE A C 1
ATOM 779 O O . ILE A 1 103 ? 10.251 -8.181 6.055 1.00 84.12 103 ILE A O 1
ATOM 783 N N . SER A 1 104 ? 11.285 -6.270 6.543 1.00 87.19 104 SER A N 1
ATOM 784 C CA . SER A 1 104 ? 11.247 -6.455 8.001 1.00 87.19 104 SER A CA 1
ATOM 785 C C . SER A 1 104 ? 9.852 -6.370 8.629 1.00 87.19 104 SER A C 1
ATOM 787 O O . SER A 1 104 ? 9.710 -6.622 9.824 1.00 87.19 104 SER A O 1
ATOM 789 N N . MET A 1 105 ? 8.826 -5.987 7.865 1.00 84.62 105 MET A N 1
ATOM 790 C CA . MET A 1 105 ? 7.453 -5.892 8.353 1.00 84.62 105 MET A CA 1
ATOM 791 C C . MET A 1 105 ? 6.615 -7.001 7.733 1.00 84.62 105 MET A C 1
ATOM 793 O O . MET A 1 105 ? 6.438 -7.033 6.518 1.00 84.62 105 MET A O 1
ATOM 797 N N . TRP A 1 106 ? 6.109 -7.882 8.590 1.00 88.00 106 TRP A N 1
ATOM 798 C CA . TRP A 1 106 ? 5.223 -8.971 8.199 1.00 88.00 106 TRP A CA 1
ATOM 799 C C . TRP A 1 106 ? 3.869 -8.442 7.705 1.00 88.00 106 TRP A C 1
ATOM 801 O O . TRP A 1 106 ? 3.390 -7.417 8.200 1.00 88.00 106 TRP A O 1
ATOM 811 N N . ARG A 1 107 ? 3.277 -9.133 6.727 1.00 91.12 107 ARG A N 1
ATOM 812 C CA . ARG A 1 107 ? 1.985 -8.807 6.109 1.00 91.12 107 ARG A CA 1
ATOM 813 C C . ARG A 1 107 ? 1.217 -10.093 5.846 1.00 91.12 107 ARG A C 1
ATOM 815 O O . ARG A 1 107 ? 1.822 -11.085 5.454 1.00 91.12 107 ARG A O 1
ATOM 822 N N . ASP A 1 108 ? -0.097 -10.032 6.023 1.00 93.44 108 ASP A N 1
ATOM 823 C CA . ASP A 1 108 ? -1.002 -11.119 5.651 1.00 93.44 108 ASP A CA 1
ATOM 824 C C . ASP A 1 108 ? -1.193 -11.218 4.130 1.00 93.44 108 ASP A C 1
ATOM 826 O O . ASP A 1 108 ? -1.408 -12.309 3.614 1.00 93.44 108 ASP A O 1
ATOM 830 N N . ILE A 1 109 ? -1.161 -10.073 3.434 1.00 94.50 109 ILE A N 1
ATOM 831 C CA . ILE A 1 109 ? -1.373 -9.953 1.985 1.00 94.50 109 ILE A CA 1
ATOM 832 C C . ILE A 1 109 ? -0.418 -8.890 1.425 1.00 94.50 109 ILE A C 1
ATOM 834 O O . ILE A 1 109 ? -0.388 -7.754 1.912 1.00 94.50 109 ILE A O 1
ATOM 838 N N . GLU A 1 110 ? 0.322 -9.231 0.373 1.00 94.94 110 GLU A N 1
ATOM 839 C CA . GLU A 1 110 ? 1.155 -8.325 -0.417 1.00 94.94 110 GLU A CA 1
ATOM 840 C C . GLU A 1 110 ? 0.500 -8.050 -1.783 1.00 94.94 110 GLU A C 1
ATOM 842 O O . GLU A 1 110 ? 0.244 -8.961 -2.575 1.00 94.94 110 GLU A O 1
ATOM 847 N N . ILE A 1 111 ? 0.235 -6.770 -2.071 1.00 95.50 111 ILE A N 1
ATOM 848 C CA . ILE A 1 111 ? -0.397 -6.321 -3.319 1.00 95.50 111 ILE A CA 1
ATOM 849 C C . ILE A 1 111 ? 0.601 -5.480 -4.111 1.00 95.50 111 ILE A C 1
ATOM 851 O O . ILE A 1 111 ? 1.048 -4.433 -3.640 1.00 95.50 111 ILE A O 1
ATOM 855 N N . VAL A 1 112 ? 0.899 -5.895 -5.341 1.00 94.50 112 VAL A N 1
ATOM 856 C CA . VAL A 1 112 ? 1.832 -5.192 -6.230 1.00 94.50 112 VAL A CA 1
ATOM 857 C C . VAL A 1 112 ? 1.088 -4.508 -7.367 1.00 94.50 112 VAL A C 1
ATOM 859 O O . VAL A 1 112 ? 0.253 -5.108 -8.038 1.00 94.50 112 VAL A O 1
ATOM 862 N N . MET A 1 113 ? 1.424 -3.241 -7.608 1.00 94.06 113 MET A N 1
ATOM 863 C CA . MET A 1 113 ? 0.899 -2.449 -8.721 1.00 94.06 113 MET A CA 1
ATOM 864 C C . MET A 1 113 ? 1.839 -2.540 -9.928 1.00 94.06 113 MET A C 1
ATOM 866 O O . MET A 1 113 ? 3.010 -2.181 -9.823 1.00 94.06 113 MET A O 1
ATOM 870 N N . VAL A 1 114 ? 1.323 -2.953 -11.088 1.00 93.00 114 VAL A N 1
ATOM 871 C CA . VAL A 1 114 ? 2.075 -3.037 -12.355 1.00 93.00 114 VAL A CA 1
ATOM 872 C C . VAL A 1 114 ? 1.449 -2.108 -13.388 1.00 93.00 114 VAL A C 1
ATOM 874 O O . VAL A 1 114 ? 0.234 -2.124 -13.589 1.00 93.00 114 VAL A O 1
ATOM 877 N N . ASN A 1 115 ? 2.258 -1.258 -14.025 1.00 91.62 115 ASN A N 1
ATOM 878 C CA . ASN A 1 115 ? 1.795 -0.347 -15.076 1.00 91.62 115 ASN A CA 1
ATOM 879 C C . ASN A 1 115 ? 1.627 -1.115 -16.389 1.00 91.62 115 ASN A C 1
ATOM 881 O O . ASN A 1 115 ? 2.609 -1.616 -16.923 1.00 91.62 115 ASN A O 1
ATOM 885 N N . ALA A 1 116 ? 0.408 -1.184 -16.924 1.00 91.19 116 ALA A N 1
ATOM 886 C CA . ALA A 1 116 ? 0.121 -1.912 -18.158 1.00 91.19 116 ALA A CA 1
ATOM 887 C C . ALA A 1 116 ? 0.875 -1.356 -19.374 1.00 91.19 116 ALA A C 1
ATOM 889 O O . ALA A 1 116 ? 1.226 -2.107 -20.278 1.00 91.19 116 ALA A O 1
ATOM 890 N N . MET A 1 117 ? 1.141 -0.047 -19.389 1.00 88.88 117 MET A N 1
ATOM 891 C CA . MET A 1 117 ? 1.800 0.625 -20.508 1.00 88.88 117 MET A CA 1
ATOM 892 C C . MET A 1 117 ? 3.285 0.276 -20.588 1.00 88.88 117 MET A C 1
ATOM 894 O O . MET A 1 117 ? 3.845 0.162 -21.675 1.00 88.88 117 MET A O 1
ATOM 898 N N . ILE A 1 118 ? 3.939 0.159 -19.429 1.00 88.19 118 ILE A N 1
ATOM 899 C CA . ILE A 1 118 ? 5.385 -0.052 -19.307 1.00 88.19 118 ILE A CA 1
ATOM 900 C C . ILE A 1 118 ? 5.639 -0.947 -18.080 1.00 88.19 118 ILE A C 1
ATOM 902 O O . ILE A 1 118 ? 6.120 -0.457 -17.055 1.00 88.19 118 ILE A O 1
ATOM 906 N N . PRO A 1 119 ? 5.304 -2.249 -18.136 1.00 86.50 119 PRO A N 1
ATOM 907 C CA . PRO A 1 119 ? 5.331 -3.104 -16.950 1.00 86.50 119 PRO A CA 1
ATOM 908 C C . PRO A 1 119 ? 6.740 -3.276 -16.368 1.00 86.50 119 PRO A C 1
ATOM 910 O O . PRO A 1 119 ? 6.895 -3.243 -15.150 1.00 86.50 119 PRO A O 1
ATOM 913 N N . TRP A 1 120 ? 7.776 -3.371 -17.214 1.00 89.75 120 TRP A N 1
ATOM 914 C CA . TRP A 1 120 ? 9.156 -3.669 -16.776 1.00 89.75 120 TRP A CA 1
ATOM 915 C C . TRP A 1 120 ? 10.208 -2.639 -17.204 1.00 89.75 120 TRP A C 1
ATOM 917 O O . TRP A 1 120 ? 11.399 -2.815 -16.937 1.00 89.75 120 TRP A O 1
ATOM 927 N N . GLY A 1 121 ? 9.801 -1.566 -17.887 1.00 88.81 121 GLY A N 1
ATOM 928 C CA . GLY A 1 121 ? 10.728 -0.568 -18.425 1.00 88.81 121 GLY A CA 1
ATOM 929 C C . GLY A 1 121 ? 11.787 -1.193 -19.336 1.00 88.81 121 GLY A C 1
ATOM 930 O O . GLY A 1 121 ? 11.465 -1.881 -20.300 1.00 88.81 121 GLY A O 1
ATOM 931 N N . ASN A 1 122 ? 13.060 -0.963 -19.015 1.00 92.69 122 ASN A N 1
ATOM 932 C CA . ASN A 1 122 ? 14.206 -1.520 -19.738 1.00 92.69 122 ASN A CA 1
ATOM 933 C C . ASN A 1 122 ? 14.782 -2.800 -19.094 1.00 92.69 122 ASN A C 1
ATOM 935 O O . ASN A 1 122 ? 15.886 -3.200 -19.452 1.00 92.69 122 ASN A O 1
ATOM 939 N N . HIS A 1 123 ? 14.065 -3.433 -18.156 1.00 91.94 123 HIS A N 1
ATOM 940 C CA . HIS A 1 123 ? 14.493 -4.633 -17.416 1.00 91.94 123 HIS A CA 1
ATOM 941 C C . HIS A 1 123 ? 15.765 -4.462 -16.566 1.00 91.94 123 HIS A C 1
ATOM 943 O O . HIS A 1 123 ? 16.341 -5.448 -16.111 1.00 91.94 123 HIS A O 1
ATOM 949 N N . GLN A 1 124 ? 16.208 -3.226 -16.325 1.00 94.12 124 GLN A N 1
ATOM 950 C CA . GLN A 1 124 ? 17.402 -2.941 -15.535 1.00 94.12 124 GLN A CA 1
ATOM 951 C C . GLN A 1 124 ? 17.036 -2.356 -14.170 1.00 94.12 124 GLN A C 1
ATOM 953 O O . GLN A 1 124 ? 16.047 -1.632 -14.019 1.00 94.12 124 GLN A O 1
ATOM 958 N N . LEU A 1 125 ? 17.858 -2.681 -13.170 1.00 95.00 125 LEU A N 1
ATOM 959 C CA . LEU A 1 125 ? 17.767 -2.096 -11.836 1.00 95.00 125 LEU A CA 1
ATOM 960 C C . LEU A 1 125 ? 18.308 -0.665 -11.828 1.00 95.00 125 LEU A C 1
ATOM 962 O O . LEU A 1 125 ? 19.165 -0.309 -12.641 1.00 95.00 125 LEU A O 1
ATOM 966 N N . ILE A 1 126 ? 17.862 0.136 -10.864 1.00 93.56 126 ILE A N 1
ATOM 967 C CA . ILE A 1 126 ? 18.462 1.443 -10.560 1.00 93.56 126 ILE A CA 1
ATOM 968 C C . ILE A 1 126 ? 19.984 1.274 -10.349 1.00 93.56 126 ILE A C 1
ATOM 970 O O . ILE A 1 126 ? 20.394 0.352 -9.641 1.00 93.56 126 ILE A O 1
ATOM 974 N N . PRO A 1 127 ? 20.837 2.152 -10.922 1.00 95.25 127 PRO A N 1
ATOM 975 C CA . PRO A 1 127 ? 20.503 3.374 -11.670 1.00 95.25 127 PRO A CA 1
ATOM 976 C C . PRO A 1 127 ? 20.297 3.182 -13.181 1.00 95.25 127 PRO A C 1
ATOM 978 O O . PRO A 1 127 ? 19.937 4.136 -13.864 1.00 95.25 127 PRO A O 1
ATOM 981 N N . LEU A 1 128 ? 20.545 1.987 -13.717 1.00 96.44 128 LEU A N 1
ATOM 982 C CA . LEU A 1 128 ? 20.493 1.717 -15.156 1.00 96.44 128 LEU A CA 1
ATOM 983 C C . LEU A 1 128 ? 19.055 1.610 -15.689 1.00 96.44 128 LEU A C 1
ATOM 985 O O . LEU A 1 128 ? 18.817 1.808 -16.876 1.00 96.44 128 LEU A O 1
ATOM 989 N N . GLY A 1 129 ? 18.082 1.346 -14.818 1.00 92.75 129 GLY A N 1
ATOM 990 C CA . GLY A 1 129 ? 16.668 1.274 -15.166 1.00 92.75 129 GLY A CA 1
ATOM 991 C C . GLY A 1 129 ? 15.723 1.617 -14.015 1.00 92.75 129 GLY A C 1
ATOM 992 O O . GLY A 1 129 ? 16.172 1.993 -12.931 1.00 92.75 129 GLY A O 1
ATOM 993 N N . PRO A 1 130 ? 14.400 1.524 -14.243 1.00 92.31 130 PRO A N 1
ATOM 994 C CA . PRO A 1 130 ? 13.389 1.953 -13.281 1.00 92.31 130 PRO A CA 1
ATOM 995 C C . PRO A 1 130 ? 13.078 0.904 -12.205 1.00 92.31 130 PRO A C 1
ATOM 997 O O . PRO A 1 130 ? 12.403 1.223 -11.225 1.00 92.31 130 PRO A O 1
ATOM 1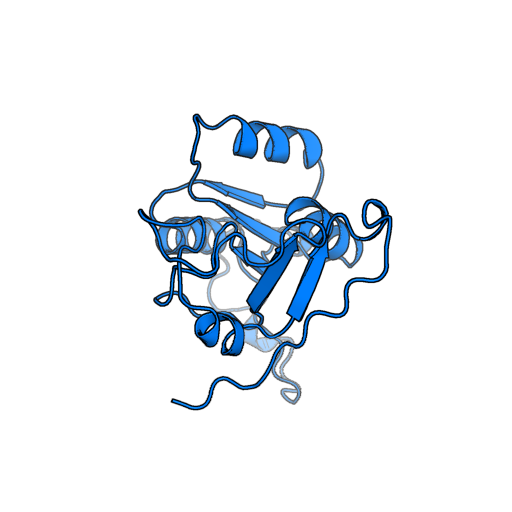000 N N . LEU A 1 131 ? 13.527 -0.346 -12.371 1.00 92.81 131 LEU A N 1
ATOM 1001 C CA . LEU A 1 131 ? 13.239 -1.409 -11.415 1.00 92.81 131 LEU A CA 1
ATOM 1002 C C . LEU A 1 131 ? 14.011 -1.166 -10.113 1.00 92.81 131 LEU A C 1
ATOM 1004 O O . LEU A 1 131 ? 15.226 -0.972 -10.115 1.00 92.81 131 LEU A O 1
ATOM 1008 N N . ARG A 1 132 ? 13.311 -1.199 -8.976 1.00 93.25 132 ARG A N 1
ATOM 1009 C CA . ARG A 1 132 ? 13.955 -1.090 -7.657 1.00 93.25 132 ARG A CA 1
ATOM 1010 C C . ARG A 1 132 ? 14.428 -2.438 -7.107 1.00 93.25 132 ARG A C 1
ATOM 1012 O O . ARG A 1 132 ? 15.297 -2.475 -6.245 1.00 93.25 132 ARG A O 1
ATOM 1019 N N . GLU A 1 133 ? 1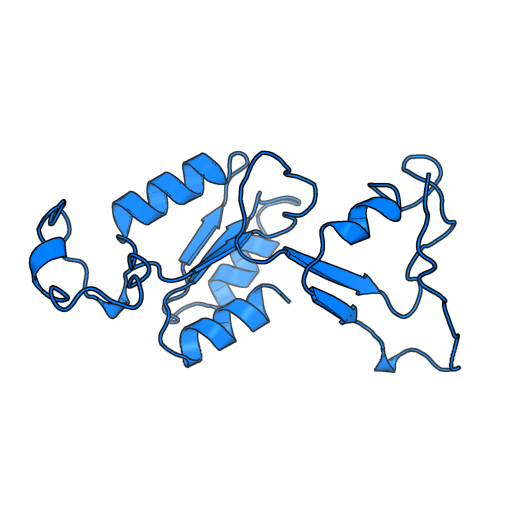3.838 -3.521 -7.597 1.00 93.19 133 GLU A N 1
ATOM 1020 C CA . GLU A 1 133 ? 14.122 -4.911 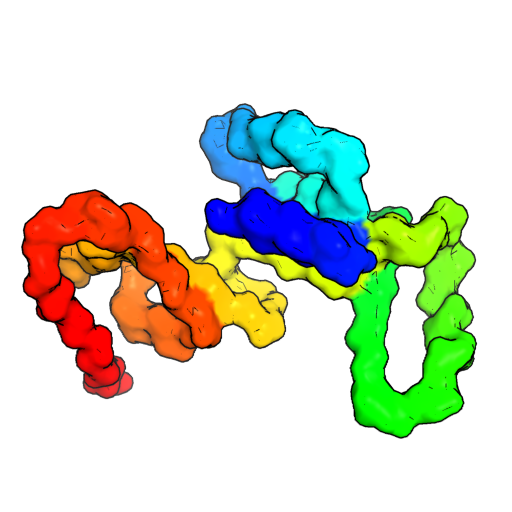-7.243 1.00 93.19 133 GLU A CA 1
ATOM 1021 C C . GLU A 1 133 ? 14.028 -5.782 -8.507 1.00 93.19 133 GLU A C 1
ATOM 1023 O O . GLU A 1 133 ? 13.351 -5.385 -9.462 1.00 93.19 133 GLU A O 1
ATOM 1028 N N . PRO A 1 134 ? 14.708 -6.944 -8.559 1.00 92.81 134 PRO A N 1
ATOM 1029 C CA . PRO A 1 134 ? 14.604 -7.854 -9.698 1.00 92.81 134 PRO A CA 1
ATOM 1030 C C . PRO A 1 134 ? 13.176 -8.395 -9.840 1.00 92.81 134 PRO A C 1
ATOM 1032 O O . PRO A 1 134 ? 12.442 -8.475 -8.859 1.00 92.81 134 PRO A O 1
ATOM 1035 N N . LEU A 1 135 ? 12.790 -8.834 -11.044 1.00 91.75 135 LEU A N 1
ATOM 1036 C CA . LEU A 1 135 ? 11.445 -9.381 -11.295 1.00 91.75 135 LEU A CA 1
ATOM 1037 C C . LEU A 1 135 ? 11.118 -10.608 -10.429 1.00 91.75 135 LEU A C 1
ATOM 1039 O O . LEU A 1 135 ? 9.955 -10.843 -10.118 1.00 91.75 135 LEU A O 1
ATOM 1043 N N . THR A 1 136 ? 12.133 -11.333 -9.952 1.00 92.56 136 THR A N 1
ATOM 1044 C CA . THR A 1 136 ? 11.971 -12.424 -8.980 1.00 92.56 136 THR A CA 1
ATOM 1045 C C . THR A 1 136 ? 11.336 -11.964 -7.663 1.00 92.56 136 THR A C 1
ATOM 1047 O O . THR A 1 136 ? 10.728 -12.772 -6.969 1.00 92.56 136 THR A O 1
ATOM 1050 N N . ALA A 1 137 ? 11.380 -10.670 -7.327 1.00 92.00 137 ALA A N 1
ATOM 1051 C CA . ALA A 1 137 ? 10.683 -10.107 -6.172 1.00 92.00 137 ALA A CA 1
ATOM 1052 C C . ALA A 1 137 ? 9.152 -10.208 -6.276 1.00 92.00 137 ALA A C 1
ATOM 1054 O O . ALA A 1 137 ? 8.480 -10.223 -5.246 1.00 92.00 137 ALA A O 1
ATOM 1055 N N . LEU A 1 138 ? 8.596 -10.326 -7.491 1.00 92.12 138 LEU A N 1
ATOM 1056 C CA . LEU A 1 138 ? 7.157 -10.517 -7.709 1.00 92.12 138 LEU A CA 1
ATOM 1057 C C . LEU A 1 138 ? 6.639 -11.835 -7.136 1.00 92.12 138 LEU A C 1
ATOM 1059 O O . LEU A 1 138 ? 5.452 -11.938 -6.860 1.00 92.12 138 LEU A O 1
ATOM 1063 N N . THR A 1 139 ? 7.515 -12.813 -6.895 1.00 92.81 139 THR A N 1
ATOM 1064 C CA . THR A 1 139 ? 7.138 -14.075 -6.238 1.00 92.81 139 THR A CA 1
ATOM 1065 C C . THR A 1 139 ? 6.631 -13.874 -4.807 1.00 92.81 139 THR A C 1
ATOM 1067 O O . THR A 1 139 ? 5.996 -14.766 -4.257 1.00 92.81 139 THR A O 1
ATOM 1070 N N . ARG A 1 140 ? 6.880 -12.701 -4.204 1.00 92.62 140 ARG A N 1
ATOM 1071 C CA . ARG A 1 140 ? 6.342 -12.314 -2.892 1.00 92.62 140 ARG A CA 1
ATOM 1072 C C . ARG A 1 140 ? 4.928 -11.731 -2.953 1.00 92.62 140 ARG A C 1
ATOM 1074 O O . ARG A 1 140 ? 4.375 -11.451 -1.899 1.00 92.62 140 ARG A O 1
ATOM 1081 N N . ALA A 1 141 ? 4.390 -11.459 -4.141 1.00 94.44 141 ALA A N 1
ATOM 1082 C CA . ALA A 1 141 ? 3.074 -10.853 -4.296 1.00 94.44 141 ALA A CA 1
ATOM 1083 C C . ALA A 1 141 ? 1.975 -11.918 -4.230 1.00 94.44 141 ALA A C 1
ATOM 1085 O O . ALA A 1 141 ? 2.012 -12.888 -4.984 1.00 94.44 141 ALA A O 1
ATOM 1086 N N . ASP A 1 142 ? 0.958 -11.685 -3.404 1.00 95.62 142 ASP A N 1
ATOM 1087 C CA . ASP A 1 142 ? -0.265 -12.492 -3.400 1.00 95.62 142 ASP A CA 1
ATOM 1088 C C . ASP A 1 142 ? -1.232 -12.018 -4.491 1.00 95.62 142 ASP A C 1
ATOM 1090 O O . ASP A 1 142 ? -1.957 -12.806 -5.099 1.00 95.62 142 ASP A O 1
ATOM 1094 N N . ILE A 1 143 ? -1.251 -10.705 -4.743 1.00 95.62 143 ILE A N 1
ATOM 1095 C CA . ILE A 1 143 ? -2.139 -10.069 -5.716 1.00 95.62 143 ILE A CA 1
ATOM 1096 C C . ILE A 1 143 ? -1.334 -9.103 -6.582 1.00 95.62 143 ILE A C 1
ATOM 1098 O O . ILE A 1 143 ? -0.644 -8.215 -6.080 1.00 95.62 143 ILE A O 1
ATOM 1102 N N . VAL A 1 144 ? -1.487 -9.222 -7.901 1.00 94.69 144 VAL A N 1
ATOM 1103 C CA . VAL A 1 144 ? -0.957 -8.258 -8.870 1.00 94.69 144 VAL A CA 1
ATOM 1104 C C . VAL A 1 144 ? -2.109 -7.447 -9.451 1.00 94.69 144 VAL A C 1
ATOM 1106 O O . VAL A 1 144 ? -3.047 -7.997 -10.024 1.00 94.69 144 VAL A O 1
ATOM 1109 N N . VAL A 1 145 ? -2.030 -6.126 -9.319 1.00 94.88 145 VAL A N 1
ATOM 1110 C CA . VAL A 1 145 ? -3.008 -5.182 -9.861 1.00 94.88 145 VAL A CA 1
ATOM 1111 C C . VAL A 1 145 ? -2.392 -4.450 -11.041 1.00 94.88 145 VAL A C 1
ATOM 1113 O O . VAL A 1 145 ? -1.435 -3.686 -10.900 1.00 94.88 145 VAL A O 1
ATOM 1116 N N . ILE A 1 146 ? -2.973 -4.667 -12.215 1.00 93.75 146 ILE A N 1
ATOM 1117 C CA . ILE A 1 146 ? -2.582 -3.979 -13.441 1.00 93.75 146 ILE A CA 1
ATOM 1118 C C . ILE A 1 146 ? -3.370 -2.668 -13.526 1.00 93.75 146 ILE A C 1
ATOM 1120 O O . ILE A 1 146 ? -4.599 -2.677 -13.546 1.00 93.75 146 ILE A O 1
ATOM 1124 N N . HIS A 1 147 ? -2.666 -1.540 -13.582 1.00 92.94 147 HIS A N 1
ATOM 1125 C CA . HIS A 1 147 ? -3.269 -0.214 -13.770 1.00 92.94 147 HIS A CA 1
ATOM 1126 C C . HIS A 1 147 ? -2.932 0.352 -15.149 1.00 92.94 147 HIS A C 1
ATOM 1128 O O . HIS A 1 147 ? -1.948 -0.062 -15.759 1.00 92.94 147 HIS A O 1
ATOM 1134 N N . HIS A 1 148 ? -3.758 1.287 -15.631 1.00 92.38 148 HIS A N 1
ATOM 1135 C CA . HIS A 1 148 ? -3.711 1.825 -17.001 1.00 92.38 148 HIS A CA 1
ATOM 1136 C C . HIS A 1 148 ? -3.974 0.784 -18.101 1.00 92.38 148 HIS A C 1
ATOM 1138 O O . HIS A 1 148 ? -3.535 0.951 -19.236 1.00 92.38 148 HIS A O 1
ATOM 1144 N N . ALA A 1 149 ? -4.687 -0.300 -17.782 1.00 89.69 149 ALA A N 1
ATOM 1145 C CA . ALA A 1 149 ? -5.021 -1.343 -18.752 1.00 89.69 149 ALA A CA 1
ATOM 1146 C C . ALA A 1 149 ? -5.892 -0.819 -19.909 1.00 89.69 149 ALA A C 1
ATOM 1148 O O . ALA A 1 149 ? -5.772 -1.283 -21.037 1.00 89.69 149 ALA A O 1
ATOM 1149 N N . ASP A 1 150 ? -6.727 0.183 -19.640 1.00 90.00 150 ASP A N 1
ATOM 1150 C CA . ASP A 1 150 ? -7.569 0.890 -20.607 1.00 90.00 150 ASP A CA 1
ATOM 1151 C C . ASP A 1 150 ? -6.773 1.722 -21.624 1.00 90.00 150 ASP A C 1
ATOM 1153 O O . ASP A 1 150 ? -7.272 2.027 -22.704 1.00 90.00 150 ASP A O 1
ATOM 1157 N N . MET A 1 151 ? -5.523 2.065 -21.304 1.00 89.75 151 MET A N 1
ATOM 1158 C CA . MET A 1 151 ? -4.647 2.863 -22.167 1.00 89.75 151 MET A CA 1
ATOM 1159 C C . MET A 1 151 ? -3.835 2.002 -23.149 1.00 89.75 151 MET A C 1
ATOM 1161 O O . MET A 1 151 ? -3.137 2.531 -24.018 1.00 89.75 151 MET A O 1
ATOM 1165 N N . VAL A 1 152 ? -3.929 0.673 -23.044 1.00 84.38 152 VAL A N 1
ATOM 1166 C CA . VAL A 1 152 ? -3.204 -0.270 -23.898 1.00 84.38 152 VAL A CA 1
ATOM 1167 C C . VAL A 1 152 ? -3.933 -0.415 -25.238 1.00 84.38 152 VAL A C 1
ATOM 1169 O O . VAL A 1 152 ? -4.909 -1.146 -25.371 1.00 84.38 152 VAL A O 1
ATOM 1172 N N . LEU A 1 153 ? -3.434 0.284 -26.260 1.00 74.12 153 LEU A N 1
ATOM 1173 C CA . LEU A 1 153 ? -4.033 0.320 -27.604 1.00 74.12 153 LEU A CA 1
ATOM 1174 C C . LEU A 1 153 ? -3.845 -0.976 -28.414 1.00 74.12 153 LEU A C 1
ATOM 1176 O O . LEU A 1 153 ? -4.536 -1.185 -29.408 1.00 74.12 153 LEU A O 1
ATOM 1180 N N . THR A 1 154 ? -2.906 -1.840 -28.020 1.00 68.19 154 THR A N 1
ATOM 1181 C CA . THR A 1 154 ? -2.624 -3.115 -28.702 1.00 68.19 154 THR A CA 1
ATOM 1182 C C . THR A 1 154 ? -2.378 -4.213 -27.673 1.00 68.19 154 THR A C 1
ATOM 1184 O O . THR A 1 154 ? -1.638 -3.955 -26.724 1.00 68.19 154 THR A O 1
ATOM 1187 N N . PRO A 1 155 ? -2.950 -5.423 -27.825 1.00 59.88 155 PRO A N 1
ATOM 1188 C CA . PRO A 1 155 ? -2.707 -6.520 -26.897 1.00 59.88 155 PRO A CA 1
ATOM 1189 C C . PRO A 1 155 ? -1.241 -6.960 -26.988 1.00 59.88 155 PRO A C 1
ATOM 1191 O O . PRO A 1 155 ? -0.858 -7.762 -27.837 1.00 59.88 155 PRO A O 1
ATOM 1194 N N . PHE A 1 156 ? -0.407 -6.411 -26.111 1.00 56.94 156 PHE A N 1
ATOM 1195 C CA . PHE A 1 156 ? 0.938 -6.905 -25.861 1.00 56.94 156 PHE A CA 1
ATOM 1196 C C . PHE A 1 156 ? 0.834 -8.055 -24.861 1.00 56.94 156 PHE A C 1
ATOM 1198 O O . PHE A 1 156 ? 0.534 -7.849 -23.686 1.00 56.94 156 PHE A O 1
ATOM 1205 N N . PHE A 1 157 ? 1.071 -9.280 -25.325 1.00 57.00 157 PHE A N 1
ATOM 1206 C CA . PHE A 1 157 ? 1.250 -10.416 -24.428 1.00 57.00 157 PHE A CA 1
ATOM 1207 C C . PHE A 1 157 ? 2.635 -10.312 -23.796 1.00 57.00 157 PHE A C 1
ATOM 1209 O O . PHE A 1 157 ? 3.644 -10.453 -24.484 1.00 57.00 157 PHE A O 1
ATOM 1216 N N . PHE A 1 158 ? 2.691 -10.071 -22.488 1.00 60.38 158 PHE A N 1
ATOM 1217 C CA . PHE A 1 158 ? 3.925 -10.206 -21.728 1.00 60.38 158 PHE A CA 1
ATOM 1218 C C . PHE A 1 158 ? 3.835 -11.458 -20.859 1.00 60.38 158 PHE A C 1
ATOM 1220 O O . PHE A 1 158 ? 2.931 -11.589 -20.037 1.00 60.38 158 PHE A O 1
ATOM 1227 N N . CYS A 1 159 ? 4.751 -12.402 -21.073 1.00 54.12 159 CYS A N 1
ATOM 1228 C CA . CYS A 1 159 ? 4.812 -13.627 -20.289 1.00 54.12 159 CYS A CA 1
ATOM 1229 C C . CYS A 1 159 ? 5.537 -13.341 -18.971 1.00 54.12 159 CYS A C 1
ATOM 1231 O O . CYS A 1 159 ? 6.685 -12.894 -18.978 1.00 54.12 159 CYS A O 1
ATOM 1233 N N . ILE A 1 160 ? 4.881 -13.610 -17.843 1.00 57.91 160 ILE A N 1
ATOM 1234 C CA . ILE A 1 160 ? 5.552 -13.712 -16.547 1.00 57.91 160 ILE A CA 1
ATOM 1235 C C . ILE A 1 160 ? 6.104 -15.138 -16.485 1.00 57.91 160 ILE A C 1
ATOM 1237 O O . ILE A 1 160 ? 5.452 -16.041 -15.972 1.00 57.91 160 ILE A O 1
ATOM 1241 N N . SER A 1 161 ? 7.255 -15.385 -17.111 1.00 50.12 161 SER A N 1
ATOM 1242 C CA . SER A 1 161 ? 7.903 -16.694 -17.005 1.00 50.12 161 SER A CA 1
ATOM 1243 C C . SER A 1 161 ? 8.530 -16.837 -15.619 1.00 50.12 161 SER A C 1
ATOM 1245 O O . SER A 1 161 ? 9.266 -15.940 -15.194 1.00 50.12 161 SER A O 1
ATOM 1247 N N . GLU A 1 162 ? 8.280 -17.962 -14.944 1.00 43.94 162 GLU A N 1
ATOM 1248 C CA . GLU A 1 162 ? 9.011 -18.377 -13.743 1.00 43.94 162 GLU A CA 1
ATOM 1249 C C . GLU A 1 162 ? 10.515 -18.251 -14.005 1.00 43.94 162 GLU A C 1
ATOM 1251 O O . GLU A 1 162 ? 11.093 -18.981 -14.807 1.00 43.94 162 GLU A O 1
ATOM 1256 N N . THR A 1 163 ? 11.158 -17.271 -13.373 1.00 42.72 163 THR A N 1
ATOM 1257 C CA . THR A 1 163 ? 12.615 -17.156 -13.415 1.00 42.72 163 THR A CA 1
ATOM 1258 C C . THR A 1 163 ? 13.157 -18.027 -12.293 1.00 42.72 163 THR A C 1
ATOM 1260 O O . THR A 1 163 ? 13.357 -17.568 -11.172 1.00 42.72 163 THR A O 1
ATOM 1263 N N . THR A 1 164 ? 13.318 -19.318 -12.580 1.00 35.00 164 THR A N 1
ATOM 1264 C CA . THR A 1 164 ? 14.103 -20.230 -11.748 1.00 35.00 164 THR A CA 1
ATOM 1265 C C . THR A 1 164 ? 15.574 -19.829 -11.890 1.00 35.00 164 THR A C 1
ATOM 1267 O O . THR A 1 164 ? 16.136 -19.948 -12.978 1.00 35.00 164 THR A O 1
A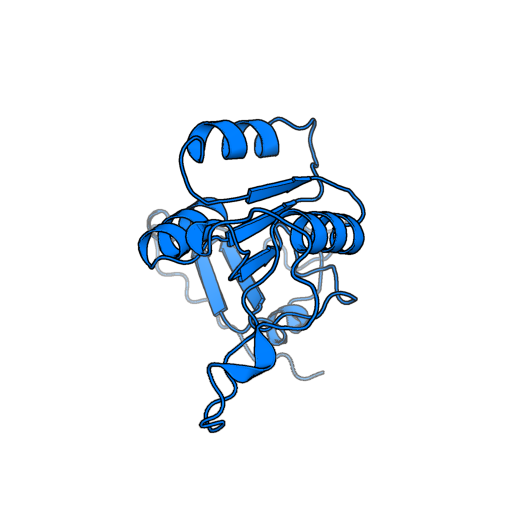TOM 1270 N N . TYR A 1 165 ? 16.183 -19.330 -10.816 1.00 39.12 165 TYR A N 1
ATOM 1271 C CA . TYR A 1 165 ? 17.637 -19.269 -10.650 1.00 39.12 165 TYR A CA 1
ATOM 1272 C C . TYR A 1 165 ? 18.002 -19.940 -9.333 1.00 39.12 165 TYR A C 1
ATOM 1274 O O . TYR A 1 165 ? 17.283 -19.684 -8.340 1.00 39.12 165 TYR A O 1
#